Protein AF-A0A6M4G399-F1 (afdb_monomer)

Radius of gyration: 33.41 Å; Cα contacts (8 Å, |Δi|>4): 150; chains: 1; bounding box: 70×26×102 Å

Organism: Sphingobium yanoikuyae (NCBI:txid13690)

Secondary structure (DSSP, 8-state):
--SSHHHHHHHHHHHHHHHHHHHHHHHHHHHHHHHHHHHHHHHHHHHH---EEEEEEEES--HHHHHHHHHTTPEEEEEEEEEE---SSS-PPPEEEEEEEEEEEEP-PPPHHHHHHHHHHHHHHHHHHHHHHHHHHHHHHHHHT-

Solvent-accessible surface area (backbone atoms only — not comparable to full-atom values): 8228 Å² total; per-residue (Å²): 139,79,78,64,62,65,58,54,54,49,51,52,47,52,51,51,49,53,51,44,52,51,53,41,51,50,29,48,54,50,20,54,50,26,46,51,50,22,50,49,48,49,52,51,43,66,73,68,51,70,84,47,69,49,77,50,79,45,70,69,69,52,76,67,56,54,50,52,38,46,76,72,54,41,42,82,74,49,76,48,76,49,77,48,74,80,83,84,70,96,74,73,74,74,41,83,44,41,39,38,36,29,37,31,82,46,78,80,74,76,54,68,69,30,54,50,26,46,51,53,20,49,54,27,46,54,49,32,56,51,40,50,52,56,43,51,53,52,48,53,55,54,56,76,72,107

Nearest PDB structures (foldseek):
  8u7z-assembly1_K5  TM=4.453E-01  e=4.180E-02  Homo sapiens
  9brq-assembly1_7  TM=4.962E-01  e=1.630E+00  Mus musculus
  2p8j-assembly1_B  TM=5.087E-01  e=2.806E+00  Clostridium acetobutylicum
  3vr6-assembly1_G  TM=3.947E-01  e=1.630E+00  Enterococcus hirae
  8x03-assembly1_A  TM=3.203E-01  e=7.762E+00  Sus scrofa

Mean predicted aligned error: 13.78 Å

InterPro domains:
  IPR025234 YjzH-like [PF13783] (64-96)

pLDDT: mean 81.55, std 12.3, range [41.34, 94.44]

Structure (mmCIF, N/CA/C/O backbone):
data_AF-A0A6M4G399-F1
#
_entry.id   AF-A0A6M4G399-F1
#
loop_
_atom_site.group_PDB
_atom_site.id
_atom_site.type_symbol
_atom_site.label_atom_id
_atom_site.label_alt_i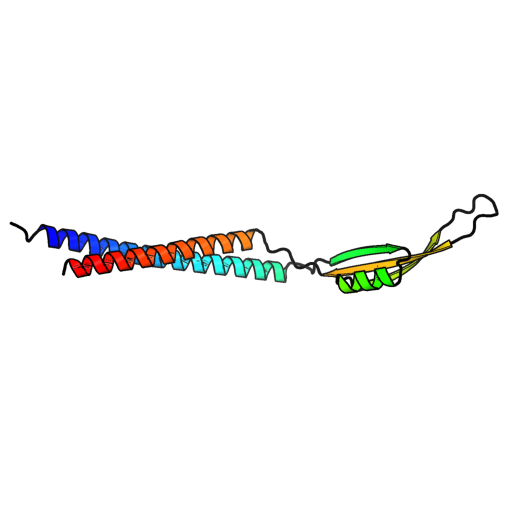d
_atom_site.label_comp_id
_atom_site.label_asym_id
_atom_site.label_entity_id
_atom_site.label_seq_id
_atom_site.pdbx_PDB_ins_code
_atom_site.Cartn_x
_atom_site.Cartn_y
_atom_site.Cartn_z
_atom_site.occupancy
_atom_site.B_iso_or_equiv
_atom_site.auth_seq_id
_atom_site.auth_comp_id
_atom_site.auth_asym_id
_atom_site.auth_atom_id
_atom_site.pdbx_PDB_model_num
ATOM 1 N N . MET A 1 1 ? -30.618 -13.196 51.550 1.00 41.34 1 MET A N 1
ATOM 2 C CA . MET A 1 1 ? -29.242 -12.770 51.208 1.00 41.34 1 MET A CA 1
ATOM 3 C C . MET A 1 1 ? -29.156 -12.743 49.689 1.00 41.34 1 MET A C 1
ATOM 5 O O . MET A 1 1 ? -29.518 -13.750 49.106 1.00 41.34 1 MET A O 1
ATOM 9 N N . GLY A 1 2 ? -28.803 -11.626 49.044 1.00 44.94 2 GLY A N 1
ATOM 10 C CA . GLY A 1 2 ? -28.740 -11.599 47.567 1.00 44.94 2 GLY A CA 1
ATOM 11 C C . GLY A 1 2 ? -28.490 -10.248 46.883 1.00 44.94 2 GLY A C 1
ATOM 12 O O . GLY A 1 2 ? -28.263 -10.224 45.686 1.00 44.94 2 GLY A O 1
ATOM 13 N N . PHE A 1 3 ? -28.486 -9.123 47.607 1.00 46.16 3 PHE A N 1
ATOM 14 C CA . PHE A 1 3 ? -28.353 -7.787 46.997 1.00 46.16 3 PHE A CA 1
ATOM 15 C C . PHE A 1 3 ? -26.911 -7.261 46.847 1.00 46.16 3 PHE A C 1
ATOM 17 O O . PHE A 1 3 ? -26.716 -6.220 46.227 1.00 46.16 3 PHE A O 1
ATOM 24 N N . PHE A 1 4 ? -25.905 -7.943 47.407 1.00 45.62 4 PHE A N 1
ATOM 25 C CA . PHE A 1 4 ? -24.516 -7.457 47.395 1.00 45.62 4 PHE A CA 1
ATOM 26 C C . PHE A 1 4 ? -23.714 -7.893 46.155 1.00 45.62 4 PHE A C 1
ATOM 28 O O . PHE A 1 4 ? -22.959 -7.076 45.641 1.00 45.62 4 PHE A O 1
ATOM 35 N N . GLY A 1 5 ? -23.943 -9.099 45.613 1.00 55.97 5 GLY A N 1
ATOM 36 C CA . GLY A 1 5 ? -23.217 -9.592 44.426 1.00 55.97 5 GLY A CA 1
ATOM 37 C C . GLY A 1 5 ? -23.466 -8.753 43.167 1.00 55.97 5 GLY A C 1
ATOM 38 O O . GLY A 1 5 ? -22.529 -8.364 42.483 1.00 55.97 5 GLY A O 1
ATOM 39 N N . ASN A 1 6 ? -24.715 -8.329 42.954 1.00 66.94 6 ASN A N 1
ATOM 40 C CA . ASN A 1 6 ? -25.123 -7.599 41.749 1.00 66.94 6 ASN A CA 1
ATOM 41 C C . ASN A 1 6 ? -24.522 -6.174 41.663 1.00 66.94 6 ASN A C 1
ATOM 43 O O . ASN A 1 6 ? -24.339 -5.614 40.588 1.00 66.94 6 ASN A O 1
ATOM 47 N N . LYS A 1 7 ? -24.184 -5.553 42.804 1.00 74.25 7 LYS A N 1
ATOM 48 C CA . LYS A 1 7 ? -23.573 -4.210 42.824 1.00 74.25 7 LYS A CA 1
ATOM 49 C C . LYS A 1 7 ? -22.070 -4.258 42.541 1.00 74.25 7 LYS A C 1
ATOM 51 O O . LYS A 1 7 ? -21.532 -3.336 41.935 1.00 74.25 7 LYS A O 1
ATOM 56 N N . GLU A 1 8 ? -21.410 -5.319 42.990 1.00 80.62 8 GLU A N 1
ATOM 57 C CA . GLU A 1 8 ? -19.976 -5.537 42.803 1.00 80.62 8 GLU A CA 1
ATOM 58 C C . GLU A 1 8 ? -19.685 -6.005 41.368 1.00 80.62 8 GLU A C 1
ATOM 60 O O . GLU A 1 8 ? -18.841 -5.414 40.698 1.00 80.62 8 GLU A O 1
ATOM 65 N N . GLU A 1 9 ? -20.487 -6.937 40.838 1.00 78.62 9 GLU A N 1
ATOM 66 C CA . GLU A 1 9 ? -20.457 -7.369 39.428 1.00 78.62 9 GLU A CA 1
ATOM 67 C C . GLU A 1 9 ? -20.701 -6.204 38.459 1.00 78.62 9 GLU A C 1
ATOM 69 O O . GLU A 1 9 ? -19.967 -6.021 37.487 1.00 78.62 9 GLU A O 1
ATOM 74 N N . LYS A 1 10 ? -21.669 -5.335 38.770 1.00 82.06 10 LYS A N 1
ATOM 75 C CA . LYS A 1 10 ? -21.947 -4.128 37.984 1.00 82.06 10 LYS A CA 1
ATOM 76 C C . LYS A 1 10 ? -20.769 -3.154 37.944 1.00 82.06 10 LYS A C 1
ATOM 78 O O . LYS A 1 10 ? -20.492 -2.577 36.897 1.00 82.06 10 LYS A O 1
ATOM 83 N N . ASN A 1 11 ? -20.069 -2.965 39.063 1.00 86.50 11 ASN A N 1
A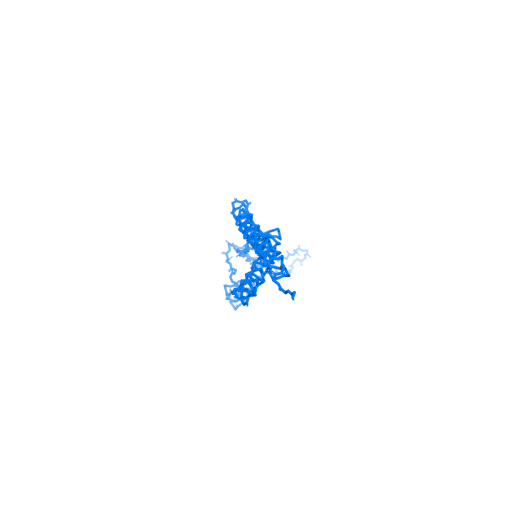TOM 84 C CA . ASN A 1 11 ? -18.887 -2.101 39.106 1.00 86.50 11 ASN A CA 1
ATOM 85 C C . ASN A 1 11 ? -17.717 -2.689 38.301 1.00 86.50 11 ASN A C 1
ATOM 87 O O . ASN A 1 11 ? -17.013 -1.941 37.628 1.00 86.50 11 ASN A O 1
ATOM 91 N N . ILE A 1 12 ? -17.536 -4.014 38.327 1.00 88.25 12 ILE A N 1
ATOM 92 C CA . ILE A 1 12 ? -16.524 -4.706 37.513 1.00 88.25 12 ILE A CA 1
ATOM 93 C C . ILE A 1 12 ? -16.804 -4.498 36.018 1.00 88.25 12 ILE A C 1
ATOM 95 O O . ILE A 1 12 ? -15.892 -4.142 35.272 1.00 88.25 12 ILE A O 1
ATOM 99 N N . LEU A 1 13 ? -18.061 -4.643 35.587 1.00 85.56 13 LEU A N 1
ATOM 100 C CA . LEU A 1 13 ? -18.456 -4.416 34.193 1.00 85.56 13 LEU A CA 1
ATOM 101 C C . LEU A 1 13 ? -18.289 -2.959 33.754 1.00 85.56 13 LEU A C 1
ATOM 103 O O . LEU A 1 13 ? -17.836 -2.709 32.641 1.00 85.56 13 LEU A O 1
ATOM 107 N N . ILE A 1 14 ? -18.598 -1.990 34.621 1.00 89.81 14 ILE A N 1
ATOM 108 C CA . ILE A 1 14 ? -18.378 -0.566 34.320 1.00 89.81 14 ILE A CA 1
ATOM 109 C C . ILE A 1 14 ? -16.890 -0.286 34.077 1.00 89.81 14 ILE A C 1
ATOM 111 O O . ILE A 1 14 ? -16.558 0.306 33.052 1.00 89.81 14 ILE A O 1
ATOM 115 N N . ASN A 1 15 ? -16.005 -0.767 34.955 1.00 90.88 15 ASN A N 1
ATOM 116 C CA . ASN A 1 15 ? -14.560 -0.604 34.778 1.00 90.88 15 ASN A CA 1
ATOM 117 C C . ASN A 1 15 ? -14.077 -1.290 33.491 1.00 90.88 15 ASN A C 1
ATOM 119 O O . ASN A 1 15 ? -13.327 -0.700 32.721 1.00 90.88 15 ASN A O 1
ATOM 123 N N . ARG A 1 16 ? -14.576 -2.499 33.196 1.00 88.12 16 ARG A N 1
ATOM 124 C CA . ARG A 1 16 ? -14.230 -3.211 31.957 1.00 88.12 16 ARG A CA 1
ATOM 125 C C . ARG A 1 16 ? -14.671 -2.449 30.705 1.00 88.12 16 ARG A C 1
ATOM 127 O O . ARG A 1 16 ? -13.943 -2.441 29.717 1.00 88.12 16 ARG A O 1
ATOM 134 N N . ILE A 1 17 ? -15.836 -1.800 30.730 1.00 90.62 17 ILE A N 1
ATOM 135 C CA . ILE A 1 17 ? -16.305 -0.947 29.627 1.00 90.62 17 ILE A CA 1
ATOM 136 C C . ILE A 1 17 ? -15.406 0.285 29.470 1.00 90.62 17 ILE A C 1
ATOM 138 O O . ILE A 1 17 ? -15.143 0.695 28.340 1.00 90.62 17 ILE A O 1
ATOM 142 N N . GLU A 1 18 ? -14.949 0.893 30.567 1.00 90.69 18 GLU A N 1
ATOM 143 C CA . GLU A 1 18 ? -14.006 2.017 30.515 1.00 90.69 18 GLU A CA 1
ATOM 144 C C . GLU A 1 18 ? -12.659 1.597 29.915 1.00 90.69 18 GLU A C 1
ATOM 146 O O . GLU A 1 18 ? -12.188 2.260 28.989 1.00 90.69 18 GLU A O 1
ATOM 151 N N . ASP A 1 19 ? -12.116 0.451 30.334 1.00 92.12 19 ASP A N 1
ATOM 152 C CA . ASP A 1 19 ? -10.892 -0.122 29.763 1.00 92.12 19 ASP A CA 1
ATOM 153 C C . ASP A 1 19 ? -11.051 -0.397 28.259 1.00 92.12 19 ASP A C 1
ATOM 155 O O . ASP A 1 19 ? -10.225 0.027 27.451 1.00 92.12 19 ASP A O 1
ATOM 159 N N . LEU A 1 20 ? -12.160 -1.031 27.853 1.00 88.88 20 LEU A N 1
ATOM 160 C CA . LEU A 1 20 ? -12.450 -1.319 26.445 1.00 88.88 20 LEU A CA 1
ATOM 161 C C . LEU A 1 20 ? -12.566 -0.044 25.603 1.00 88.88 20 LEU A C 1
ATOM 163 O O . LEU A 1 20 ? -12.130 -0.031 24.455 1.00 88.88 20 LEU A O 1
ATOM 167 N N . ARG A 1 21 ? -13.127 1.046 26.143 1.00 89.88 21 ARG A N 1
ATOM 168 C CA . ARG A 1 21 ? -13.183 2.339 25.435 1.00 89.88 21 ARG A CA 1
ATOM 169 C C . ARG A 1 21 ? -11.796 2.918 25.202 1.00 89.88 21 ARG A C 1
ATOM 171 O O . ARG A 1 21 ? -11.552 3.469 24.129 1.00 89.88 21 ARG A O 1
ATOM 178 N N . GLU A 1 22 ? -10.917 2.802 26.187 1.00 91.88 22 GLU A N 1
ATOM 179 C CA . GLU A 1 22 ? -9.549 3.297 26.089 1.00 91.88 22 GLU A CA 1
ATOM 180 C C . GLU A 1 22 ? -8.712 2.447 25.120 1.00 91.88 22 GLU A C 1
ATOM 182 O O . GLU A 1 22 ? -8.049 3.004 24.244 1.00 91.88 22 GLU A O 1
ATOM 187 N N . GLU A 1 23 ? -8.830 1.116 25.165 1.00 89.25 23 GLU A N 1
ATOM 188 C CA . GLU A 1 23 ? -8.218 0.215 24.173 1.00 89.25 23 GLU A CA 1
ATOM 189 C C . GLU A 1 23 ? -8.698 0.534 22.745 1.00 89.25 23 GLU A C 1
ATOM 191 O O . GLU A 1 23 ? -7.915 0.567 21.794 1.00 89.25 23 GLU A O 1
ATOM 196 N N . LEU A 1 24 ? -9.989 0.827 22.584 1.00 88.50 24 LEU A N 1
ATOM 197 C CA . LEU A 1 24 ? -10.614 1.141 21.297 1.00 88.50 24 LEU A CA 1
ATOM 198 C C . LEU A 1 24 ? -10.150 2.512 20.767 1.00 88.50 24 LEU A C 1
ATOM 200 O O . LEU A 1 24 ? -9.955 2.670 19.557 1.00 88.50 24 LEU A O 1
ATOM 204 N N . ARG A 1 25 ? -9.897 3.484 21.656 1.00 90.44 25 ARG A N 1
ATOM 205 C CA . ARG A 1 25 ? -9.246 4.762 21.315 1.00 90.44 25 ARG A CA 1
ATOM 206 C C . ARG A 1 25 ? -7.818 4.533 20.819 1.00 90.44 25 ARG A C 1
ATOM 208 O O . ARG A 1 25 ? -7.466 5.035 19.753 1.00 90.44 25 ARG A O 1
ATOM 215 N N . GLN A 1 26 ? -7.031 3.745 21.550 1.00 90.38 26 GLN A N 1
ATOM 216 C CA . GLN A 1 26 ? -5.641 3.444 21.201 1.00 90.38 26 GLN A CA 1
ATOM 217 C C . GLN A 1 26 ? -5.535 2.711 19.861 1.00 90.38 26 GLN A C 1
ATOM 219 O O . GLN A 1 26 ? -4.764 3.129 19.002 1.00 90.38 26 GLN A O 1
ATOM 224 N N . ALA A 1 27 ? -6.362 1.686 19.634 1.00 87.00 27 ALA A N 1
ATOM 225 C CA . ALA A 1 27 ? -6.369 0.936 18.379 1.00 87.00 27 ALA A CA 1
ATOM 226 C C . ALA A 1 27 ? -6.658 1.832 17.164 1.00 87.00 27 ALA A C 1
ATOM 228 O O . ALA A 1 27 ? -6.018 1.697 16.119 1.00 87.00 27 ALA A O 1
ATOM 229 N N . ARG A 1 28 ? -7.585 2.788 17.307 1.00 87.62 28 ARG A N 1
ATOM 230 C CA . ARG A 1 28 ? -7.875 3.776 16.263 1.00 87.62 28 ARG A CA 1
ATOM 231 C C . ARG A 1 28 ? -6.685 4.702 16.010 1.00 87.62 28 ARG A C 1
ATOM 233 O O . ARG A 1 28 ? -6.304 4.885 14.859 1.00 87.62 28 ARG A O 1
ATOM 240 N N . GLU A 1 29 ? -6.101 5.268 17.064 1.00 90.12 29 GLU A N 1
ATOM 241 C CA . GLU A 1 29 ? -4.937 6.157 16.946 1.00 90.12 29 GLU A CA 1
ATOM 242 C C . GLU A 1 29 ? -3.739 5.446 16.307 1.00 90.12 29 GLU A C 1
ATOM 244 O O . GLU A 1 29 ? -3.059 6.023 15.458 1.00 90.12 29 GLU A O 1
ATOM 249 N N . SER A 1 30 ? -3.517 4.173 16.643 1.00 89.00 30 SER A N 1
ATOM 250 C CA . SER A 1 30 ? -2.488 3.346 16.013 1.00 89.00 30 SER A CA 1
ATOM 251 C C . SER A 1 30 ? -2.779 3.090 14.533 1.00 89.00 30 SER A C 1
ATOM 253 O O . SER A 1 30 ? -1.893 3.303 13.704 1.00 89.00 30 SER A O 1
ATOM 255 N N . ALA A 1 31 ? -4.005 2.694 14.172 1.00 84.19 31 ALA A N 1
ATOM 256 C CA . ALA A 1 31 ? -4.386 2.487 12.773 1.00 84.19 31 ALA A CA 1
ATOM 257 C C . ALA A 1 31 ? -4.184 3.762 11.934 1.00 84.19 31 ALA A C 1
ATOM 259 O O . ALA A 1 31 ? -3.541 3.718 10.882 1.00 84.19 31 ALA A O 1
ATOM 260 N N . ASP A 1 32 ? -4.667 4.904 12.430 1.00 86.81 32 ASP A N 1
ATOM 261 C CA . ASP A 1 32 ? -4.540 6.200 11.760 1.00 86.81 32 ASP A CA 1
ATOM 262 C C . ASP A 1 32 ? -3.062 6.623 11.633 1.00 86.81 32 ASP A C 1
ATOM 264 O O . ASP A 1 32 ? -2.635 7.091 10.572 1.00 86.81 32 ASP A O 1
ATOM 268 N N . GLY A 1 33 ? -2.246 6.387 12.667 1.00 86.94 33 GLY A N 1
ATOM 269 C CA . GLY A 1 33 ? -0.805 6.653 12.645 1.00 86.94 33 GLY A CA 1
ATOM 270 C C . GLY A 1 33 ? -0.050 5.823 11.601 1.00 86.94 33 GLY A C 1
ATOM 271 O O . GLY A 1 33 ? 0.777 6.357 10.857 1.00 86.94 33 GLY A O 1
ATOM 272 N N . HIS A 1 34 ? -0.363 4.530 11.480 1.00 86.81 34 HIS A N 1
ATOM 273 C CA . HIS A 1 34 ? 0.249 3.660 10.472 1.00 86.81 34 HIS A CA 1
ATOM 274 C C . HIS A 1 34 ? -0.189 4.015 9.040 1.00 86.81 34 HIS A C 1
ATOM 276 O O . HIS A 1 34 ? 0.630 3.956 8.117 1.00 86.81 34 HIS A O 1
ATOM 282 N N . LEU A 1 35 ? -1.438 4.456 8.842 1.00 85.62 35 LEU A N 1
ATOM 283 C CA . LEU A 1 35 ? -1.907 4.976 7.551 1.00 85.62 35 LEU A CA 1
ATOM 284 C C . LEU A 1 35 ? -1.190 6.271 7.155 1.00 85.62 35 LEU A C 1
ATOM 286 O O . LEU A 1 35 ? -0.806 6.432 5.992 1.00 85.62 35 LEU A O 1
ATOM 290 N N . LEU A 1 36 ? -0.989 7.186 8.107 1.00 89.31 36 LEU A N 1
ATOM 291 C CA . LEU A 1 36 ? -0.234 8.417 7.879 1.00 89.31 36 LEU A CA 1
ATOM 292 C C . LEU A 1 36 ? 1.203 8.096 7.446 1.00 89.31 36 LEU A C 1
ATOM 294 O O . LEU A 1 36 ? 1.656 8.591 6.414 1.00 89.31 36 LEU A O 1
ATOM 298 N N . LEU A 1 37 ? 1.879 7.199 8.170 1.00 85.94 37 LEU A N 1
ATOM 299 C CA . LEU A 1 37 ? 3.237 6.765 7.848 1.00 85.94 37 LEU A CA 1
ATOM 300 C C . LEU A 1 37 ? 3.318 6.150 6.443 1.00 85.94 37 LEU A C 1
ATOM 302 O O . LEU A 1 37 ? 4.185 6.526 5.658 1.00 85.94 37 LEU A O 1
ATOM 306 N N . ALA A 1 38 ? 2.391 5.261 6.073 1.00 84.06 38 ALA A N 1
ATOM 307 C CA . ALA A 1 38 ? 2.354 4.684 4.727 1.00 84.06 38 ALA A CA 1
ATOM 308 C C . ALA A 1 38 ? 2.231 5.759 3.629 1.00 84.06 38 ALA A C 1
ATOM 310 O O . ALA A 1 38 ? 2.916 5.691 2.602 1.00 84.06 38 ALA A O 1
ATOM 311 N N . ASN A 1 39 ? 1.393 6.776 3.854 1.00 83.75 39 ASN A N 1
ATOM 312 C CA . ASN A 1 39 ? 1.209 7.887 2.922 1.00 83.75 39 ASN A CA 1
ATOM 313 C C . ASN A 1 39 ? 2.450 8.782 2.822 1.00 83.75 39 ASN A C 1
ATOM 315 O O . ASN A 1 39 ? 2.831 9.173 1.718 1.00 83.75 39 ASN A O 1
ATOM 319 N N . GLU A 1 40 ? 3.115 9.073 3.939 1.00 84.69 40 GLU A N 1
ATOM 320 C CA . GLU A 1 40 ? 4.370 9.828 3.938 1.00 84.69 40 GLU A CA 1
ATOM 321 C C . GLU A 1 40 ? 5.477 9.093 3.183 1.00 84.69 40 GLU A C 1
ATOM 323 O O . GLU A 1 40 ? 6.206 9.705 2.401 1.00 84.69 40 GLU A O 1
ATOM 328 N N . MET A 1 41 ? 5.588 7.778 3.376 1.00 80.38 41 MET A N 1
ATOM 329 C CA . MET A 1 41 ? 6.577 6.955 2.679 1.00 80.38 41 MET A CA 1
ATOM 330 C C . MET A 1 41 ? 6.314 6.935 1.174 1.00 80.38 41 MET A C 1
ATOM 332 O O . MET A 1 41 ? 7.242 7.095 0.382 1.00 80.38 41 MET A O 1
ATOM 336 N N . ARG A 1 42 ? 5.041 6.853 0.772 1.00 74.25 42 ARG A N 1
ATOM 337 C CA . ARG A 1 42 ? 4.627 6.980 -0.629 1.00 74.25 42 ARG A CA 1
ATOM 338 C C . ARG A 1 42 ? 4.973 8.350 -1.215 1.00 74.25 42 ARG A C 1
ATOM 340 O O . ARG A 1 42 ? 5.471 8.423 -2.335 1.00 74.25 42 ARG A O 1
ATOM 347 N N . ALA A 1 43 ? 4.714 9.431 -0.482 1.00 73.94 43 ALA A N 1
ATOM 348 C CA . ALA A 1 43 ? 5.012 10.787 -0.937 1.00 73.94 43 ALA A CA 1
ATOM 349 C C . ALA A 1 43 ? 6.525 11.023 -1.069 1.00 73.94 43 ALA A C 1
ATOM 351 O O . ALA A 1 43 ? 6.974 11.586 -2.066 1.00 73.94 43 ALA A O 1
ATOM 352 N N . LYS A 1 44 ? 7.318 10.539 -0.104 1.00 73.00 44 LYS A N 1
ATOM 353 C CA . LYS A 1 44 ? 8.786 10.604 -0.142 1.00 73.00 44 LYS A CA 1
ATOM 354 C C . LYS A 1 44 ? 9.362 9.803 -1.300 1.00 73.00 44 LYS A C 1
ATOM 356 O O . LYS A 1 44 ? 10.247 10.309 -1.981 1.00 73.00 44 LYS A O 1
ATOM 361 N N . GLU A 1 45 ? 8.866 8.594 -1.557 1.00 68.00 45 GLU A N 1
ATOM 362 C CA . GLU A 1 45 ? 9.285 7.850 -2.745 1.00 68.00 45 GLU A CA 1
ATOM 363 C C . GLU A 1 45 ? 8.867 8.563 -4.022 1.00 68.00 45 GLU A C 1
ATOM 365 O O . GLU A 1 45 ? 9.714 8.761 -4.873 1.00 68.00 45 GLU A O 1
ATOM 370 N N . SER A 1 46 ? 7.629 9.043 -4.143 1.00 65.19 46 SER A N 1
ATOM 371 C CA . SER A 1 46 ? 7.209 9.785 -5.338 1.00 65.19 46 SER A CA 1
ATOM 372 C C . SER A 1 46 ? 8.047 11.042 -5.592 1.00 65.19 46 SER A C 1
ATOM 374 O O . SER A 1 46 ? 8.210 11.430 -6.746 1.00 65.19 46 SER A O 1
ATOM 376 N N . ALA A 1 47 ? 8.544 11.696 -4.539 1.00 63.53 47 ALA A N 1
ATOM 377 C CA . ALA A 1 47 ? 9.397 12.876 -4.646 1.00 63.53 47 ALA A CA 1
ATOM 378 C C . ALA A 1 47 ? 10.869 12.529 -4.938 1.00 63.53 47 ALA A C 1
ATOM 380 O O . ALA A 1 47 ? 11.550 13.298 -5.613 1.00 63.53 47 ALA A O 1
ATOM 381 N N . ASN A 1 48 ? 11.358 11.380 -4.452 1.00 61.38 48 ASN A N 1
ATOM 382 C CA . ASN A 1 48 ? 12.769 10.982 -4.542 1.00 61.38 48 ASN A CA 1
ATOM 383 C C . ASN A 1 48 ? 13.055 9.915 -5.611 1.00 61.38 48 ASN A C 1
ATOM 385 O O . ASN A 1 48 ? 14.213 9.696 -5.968 1.00 61.38 48 ASN A O 1
ATOM 389 N N . SER A 1 49 ? 12.036 9.231 -6.129 1.00 59.31 49 SER A N 1
ATOM 390 C CA . SER A 1 49 ? 12.181 8.259 -7.202 1.00 59.31 49 SER A CA 1
ATOM 391 C C . SER A 1 49 ? 12.233 9.018 -8.519 1.00 59.31 49 SER A C 1
ATOM 393 O O . SER A 1 49 ? 11.206 9.457 -9.041 1.00 59.31 49 SER A O 1
ATOM 395 N N . ALA A 1 50 ? 13.431 9.156 -9.086 1.00 59.28 50 ALA A N 1
ATOM 396 C CA . ALA A 1 50 ? 13.531 9.403 -10.516 1.00 59.28 50 ALA A CA 1
ATOM 397 C C . ALA A 1 50 ? 12.704 8.325 -11.247 1.00 59.28 50 ALA A C 1
ATOM 399 O O . ALA A 1 50 ? 12.728 7.164 -10.813 1.00 59.28 50 ALA A O 1
ATOM 400 N N . PRO A 1 51 ? 11.966 8.670 -12.318 1.00 64.12 51 PRO A N 1
ATOM 401 C CA . PRO A 1 51 ? 11.229 7.680 -13.089 1.00 64.12 51 PRO A CA 1
ATOM 402 C C . PRO A 1 51 ? 12.190 6.557 -13.485 1.00 64.12 51 PRO A C 1
ATOM 404 O O . PRO A 1 51 ? 13.219 6.799 -14.121 1.00 64.12 51 PRO A O 1
ATOM 407 N N . LYS A 1 52 ? 11.897 5.334 -13.031 1.00 74.62 52 LYS A N 1
ATOM 408 C CA . LYS A 1 52 ? 12.694 4.163 -13.384 1.00 74.62 52 LYS A CA 1
ATOM 409 C C . LYS A 1 52 ? 12.343 3.821 -14.824 1.00 74.62 52 LYS A C 1
ATOM 411 O O . LYS A 1 52 ? 11.203 3.484 -15.120 1.00 74.62 52 LYS A O 1
ATOM 416 N N . TRP A 1 53 ? 13.315 3.942 -15.715 1.00 84.19 53 TRP A N 1
ATOM 417 C CA . TRP A 1 53 ? 13.160 3.559 -17.113 1.00 84.19 53 TRP A CA 1
ATOM 418 C C . TRP A 1 53 ? 13.815 2.207 -17.330 1.00 84.19 53 TRP A C 1
ATOM 420 O O . TRP A 1 53 ? 14.958 1.996 -16.923 1.00 84.19 53 TRP A O 1
ATOM 430 N N . GLU A 1 54 ? 13.102 1.306 -17.987 1.00 87.00 54 GLU A N 1
ATOM 431 C CA . GLU A 1 54 ? 13.703 0.108 -18.556 1.00 87.00 54 GLU A CA 1
ATOM 432 C C . GLU A 1 54 ? 14.021 0.373 -20.025 1.00 87.00 54 GLU A C 1
ATOM 434 O O . GLU A 1 54 ? 13.229 1.013 -20.719 1.00 87.00 54 GLU A O 1
ATOM 439 N N . TYR A 1 55 ? 15.178 -0.104 -20.487 1.00 91.62 55 TYR A N 1
ATOM 440 C CA . TYR A 1 55 ? 15.615 0.024 -21.873 1.00 91.62 55 TYR A CA 1
ATOM 441 C C . TYR A 1 55 ? 15.719 -1.349 -22.520 1.00 91.62 55 TYR A C 1
ATOM 443 O O . TYR A 1 55 ? 16.240 -2.289 -21.921 1.00 91.62 55 TYR A O 1
ATOM 451 N N . PHE A 1 56 ? 15.269 -1.434 -23.765 1.00 91.12 56 PHE A N 1
ATOM 452 C CA . PHE A 1 56 ? 15.297 -2.649 -24.567 1.00 91.12 56 PHE A CA 1
ATOM 453 C C . PHE A 1 56 ? 15.929 -2.361 -25.932 1.00 91.12 56 PHE A C 1
ATOM 455 O O . PHE A 1 56 ? 15.695 -1.310 -26.528 1.00 91.12 56 PHE A O 1
ATOM 462 N N . LEU A 1 57 ? 16.771 -3.279 -26.406 1.00 93.00 57 LEU A N 1
ATOM 463 C CA . LEU A 1 57 ? 17.536 -3.160 -27.648 1.00 93.00 57 LEU A CA 1
ATOM 464 C C . LEU A 1 57 ? 17.162 -4.321 -28.568 1.00 93.00 57 LEU A C 1
ATOM 466 O O . LEU A 1 57 ? 17.235 -5.475 -28.148 1.00 93.00 57 LEU A O 1
ATOM 470 N N . CYS A 1 58 ? 16.804 -4.024 -29.815 1.00 91.62 58 CYS A N 1
ATOM 471 C CA . CYS A 1 58 ? 16.437 -5.037 -30.802 1.00 91.62 58 CYS A CA 1
ATOM 472 C C . CYS A 1 58 ? 17.075 -4.741 -32.162 1.00 91.62 58 CYS A C 1
ATOM 474 O O . CYS A 1 58 ? 16.981 -3.617 -32.659 1.00 91.62 58 CYS A O 1
ATOM 476 N N . ASP A 1 59 ? 17.697 -5.751 -32.772 1.00 91.81 59 ASP A N 1
ATOM 477 C CA . ASP A 1 59 ? 18.343 -5.633 -34.078 1.00 91.81 59 ASP A CA 1
ATOM 478 C C . ASP A 1 59 ? 17.437 -6.193 -35.179 1.00 91.81 59 ASP A C 1
ATOM 480 O O . ASP A 1 59 ? 17.001 -7.338 -35.110 1.00 91.81 59 ASP A O 1
ATOM 484 N N . ASN A 1 60 ? 17.184 -5.384 -36.210 1.00 89.25 60 ASN A N 1
ATOM 485 C CA . ASN A 1 60 ? 16.353 -5.711 -37.374 1.00 89.25 60 ASN A CA 1
ATOM 486 C C . ASN A 1 60 ? 14.992 -6.375 -37.029 1.00 89.25 60 ASN A C 1
ATOM 488 O O . ASN A 1 60 ? 14.687 -7.436 -37.582 1.00 89.25 60 ASN A O 1
ATOM 492 N N . PRO A 1 61 ? 14.164 -5.782 -36.140 1.00 87.50 61 PRO A N 1
ATOM 493 C CA . PRO A 1 61 ? 12.842 -6.318 -35.827 1.00 87.50 61 PRO A CA 1
ATOM 494 C C . PRO A 1 61 ? 11.945 -6.367 -37.069 1.00 87.50 61 PRO A C 1
ATOM 496 O O . PRO A 1 61 ? 12.016 -5.502 -37.947 1.00 87.50 61 PRO A O 1
ATOM 499 N N . THR A 1 62 ? 11.060 -7.361 -37.123 1.00 89.94 62 THR A N 1
ATOM 500 C CA . THR A 1 62 ? 9.973 -7.396 -38.108 1.00 89.94 62 THR A CA 1
ATOM 501 C C . THR A 1 62 ? 8.910 -6.350 -37.765 1.00 89.94 62 THR A C 1
ATOM 503 O O . THR A 1 62 ? 8.812 -5.890 -36.626 1.00 89.94 62 THR A O 1
ATOM 506 N N . GLY A 1 63 ? 8.073 -5.980 -38.740 1.00 85.88 63 GLY A N 1
ATOM 507 C CA . GLY A 1 63 ? 6.958 -5.056 -38.494 1.00 85.88 63 GLY A CA 1
ATOM 508 C C . GLY A 1 63 ? 5.974 -5.565 -37.432 1.00 85.88 63 GLY A C 1
ATOM 509 O O . GLY A 1 63 ? 5.466 -4.775 -36.645 1.00 85.88 63 GLY A O 1
ATOM 510 N N . GLU A 1 64 ? 5.760 -6.881 -37.360 1.00 90.50 64 GLU A N 1
ATOM 511 C CA . GLU A 1 64 ? 4.924 -7.518 -36.332 1.00 90.50 64 GLU A CA 1
ATOM 512 C C . GLU A 1 64 ? 5.522 -7.346 -34.930 1.00 90.50 64 GLU A C 1
ATOM 514 O O . GLU A 1 64 ? 4.825 -6.899 -34.024 1.00 90.50 64 GLU A O 1
ATOM 519 N N . ALA A 1 65 ? 6.831 -7.573 -34.773 1.00 87.81 65 ALA A N 1
ATOM 520 C CA . ALA A 1 65 ? 7.515 -7.386 -33.495 1.00 87.81 65 ALA A CA 1
ATOM 521 C C . ALA A 1 65 ? 7.448 -5.927 -33.008 1.00 87.81 65 ALA A C 1
ATOM 523 O O . ALA A 1 65 ? 7.253 -5.678 -31.822 1.00 87.81 65 ALA A O 1
ATOM 524 N N . LEU A 1 66 ? 7.552 -4.949 -33.918 1.00 87.25 66 LEU A N 1
ATOM 525 C CA . LEU A 1 66 ? 7.398 -3.530 -33.572 1.00 87.25 66 LEU A CA 1
ATOM 526 C C . LEU A 1 66 ? 6.004 -3.212 -33.014 1.00 87.25 66 LEU A C 1
ATOM 528 O O . LEU A 1 66 ? 5.895 -2.436 -32.063 1.00 87.25 66 LEU A O 1
ATOM 532 N N . ASN A 1 67 ? 4.957 -3.815 -33.583 1.00 87.69 67 ASN A N 1
ATOM 533 C CA . ASN A 1 67 ? 3.590 -3.646 -33.093 1.00 87.69 67 ASN A CA 1
ATOM 534 C C . ASN A 1 67 ? 3.424 -4.274 -31.705 1.00 87.69 67 ASN A C 1
ATOM 536 O O . ASN A 1 67 ? 2.918 -3.612 -30.802 1.00 87.69 67 ASN A O 1
ATOM 540 N N . GLU A 1 68 ? 3.926 -5.497 -31.504 1.00 89.88 68 GLU A N 1
ATOM 541 C CA . GLU A 1 68 ? 3.908 -6.165 -30.196 1.00 89.88 68 GLU A CA 1
ATOM 542 C C . GLU A 1 68 ? 4.645 -5.351 -29.123 1.00 89.88 68 GLU A C 1
ATOM 544 O O . GLU A 1 68 ? 4.176 -5.243 -27.989 1.00 89.88 68 GLU A O 1
ATOM 549 N N . TYR A 1 69 ? 5.781 -4.731 -29.462 1.00 89.94 69 TYR A N 1
ATOM 550 C CA . TYR A 1 69 ? 6.500 -3.856 -28.534 1.00 89.94 69 TYR A CA 1
ATOM 551 C C . TYR A 1 69 ? 5.660 -2.636 -28.147 1.00 89.94 69 TYR A C 1
ATOM 553 O O . TYR A 1 69 ? 5.588 -2.301 -26.963 1.00 89.94 69 TYR A O 1
ATOM 561 N N . GLY A 1 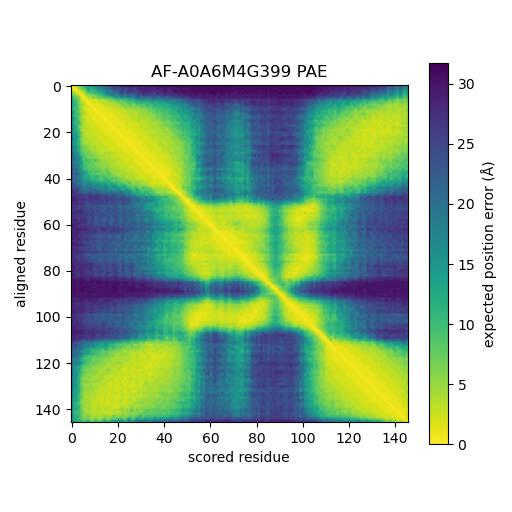70 ? 4.979 -2.017 -29.115 1.00 85.75 70 GLY A N 1
ATOM 562 C CA . GLY A 1 70 ? 4.047 -0.920 -28.857 1.00 85.75 70 GLY A CA 1
ATOM 563 C C . GLY A 1 70 ? 2.894 -1.329 -27.933 1.00 85.75 70 GLY A C 1
ATOM 564 O O . GLY A 1 70 ? 2.605 -0.623 -26.968 1.00 85.75 70 GLY A O 1
ATOM 565 N N . GLU A 1 71 ? 2.285 -2.496 -28.166 1.00 88.44 71 GLU A N 1
ATOM 566 C CA . GLU A 1 71 ? 1.218 -3.047 -27.313 1.00 88.44 71 GLU A CA 1
ATOM 567 C C . GLU A 1 71 ? 1.698 -3.348 -25.885 1.00 88.44 71 GLU A C 1
ATOM 569 O O . GLU A 1 71 ? 0.959 -3.161 -24.919 1.00 88.44 71 GLU A O 1
ATOM 574 N N . GLN A 1 72 ? 2.961 -3.748 -25.730 1.00 85.44 72 GLN A N 1
ATOM 575 C CA . GLN A 1 72 ? 3.612 -3.967 -24.434 1.00 85.44 72 GLN A CA 1
ATOM 576 C C . GLN A 1 72 ? 4.081 -2.670 -23.747 1.00 85.44 72 GLN A C 1
ATOM 578 O O . GLN A 1 72 ? 4.703 -2.726 -22.680 1.00 85.44 72 GLN A O 1
ATOM 583 N N . GLY A 1 73 ? 3.796 -1.503 -24.334 1.00 85.69 73 GLY A N 1
ATOM 584 C CA . GLY A 1 73 ? 4.119 -0.195 -23.766 1.00 85.69 73 GLY A CA 1
ATOM 585 C C . GLY A 1 73 ? 5.576 0.236 -23.946 1.00 85.69 73 GLY A C 1
ATOM 586 O O . GLY A 1 73 ? 6.046 1.110 -23.215 1.00 85.69 73 GLY A O 1
ATOM 587 N N . TRP A 1 74 ? 6.306 -0.370 -24.885 1.00 91.56 74 TRP A N 1
ATOM 588 C CA . TRP A 1 74 ? 7.637 0.087 -25.269 1.00 91.56 74 TRP A CA 1
ATOM 589 C C . TRP A 1 74 ? 7.549 1.260 -26.244 1.00 91.56 74 TRP A C 1
ATOM 591 O O . TRP A 1 74 ? 6.944 1.174 -27.310 1.00 91.56 74 TRP A O 1
ATOM 601 N N . GLU A 1 75 ? 8.226 2.352 -25.910 1.00 90.06 75 GLU A N 1
ATOM 602 C CA . GLU A 1 75 ? 8.349 3.531 -26.759 1.00 90.06 75 GLU A CA 1
ATOM 603 C C . GLU A 1 75 ? 9.675 3.497 -27.516 1.00 90.06 75 GLU A C 1
ATOM 605 O O . GLU A 1 75 ? 10.741 3.392 -26.904 1.00 90.06 75 GLU A O 1
ATOM 610 N N . LEU A 1 76 ? 9.630 3.632 -28.843 1.00 91.56 76 LEU A N 1
ATOM 611 C CA . LEU A 1 76 ? 10.837 3.778 -29.652 1.00 91.56 76 LEU A CA 1
ATOM 612 C C . LEU A 1 76 ? 11.493 5.136 -29.367 1.00 91.56 76 LEU A C 1
ATOM 614 O O . LEU A 1 76 ? 10.903 6.188 -29.600 1.00 91.56 76 LEU A O 1
ATOM 618 N N . VAL A 1 77 ? 12.735 5.107 -28.891 1.00 91.62 77 VAL A N 1
ATOM 619 C CA . VAL A 1 77 ? 13.516 6.304 -28.549 1.00 91.62 77 VAL A CA 1
ATOM 620 C C . VAL A 1 77 ? 14.486 6.665 -29.661 1.00 91.62 77 VAL A C 1
ATOM 622 O O . VAL A 1 77 ? 14.687 7.842 -29.947 1.00 91.62 77 VAL A O 1
ATOM 625 N N . ASN A 1 78 ? 15.134 5.661 -30.253 1.00 91.00 78 ASN A N 1
ATOM 626 C CA . ASN A 1 78 ? 16.165 5.876 -31.260 1.00 91.00 78 ASN A CA 1
ATOM 627 C C . ASN A 1 78 ? 16.326 4.651 -32.174 1.00 91.00 78 ASN A C 1
ATOM 629 O O . ASN A 1 78 ? 16.011 3.529 -31.782 1.00 91.00 78 ASN A O 1
ATOM 633 N N . CYS A 1 79 ? 16.867 4.867 -33.371 1.00 90.88 79 CYS A N 1
ATOM 634 C CA . CYS A 1 79 ? 17.273 3.821 -34.302 1.00 90.88 79 CYS A CA 1
ATOM 635 C C . CYS A 1 79 ? 18.670 4.146 -34.842 1.00 90.88 79 CYS A C 1
ATOM 637 O O . CYS A 1 79 ? 18.907 5.232 -35.370 1.00 90.88 79 CYS A O 1
ATOM 639 N N . VAL A 1 80 ? 19.603 3.208 -34.693 1.00 91.19 80 VAL A N 1
ATOM 640 C CA . VAL A 1 80 ? 21.006 3.365 -35.089 1.00 91.19 80 VAL A CA 1
ATOM 641 C C . VAL A 1 80 ? 21.332 2.346 -36.169 1.00 91.19 80 VAL A C 1
ATOM 643 O O . VAL A 1 80 ? 21.015 1.170 -36.022 1.00 91.19 80 VAL A O 1
ATOM 646 N N . SER A 1 81 ? 21.995 2.774 -37.241 1.00 89.94 81 SER A N 1
ATOM 647 C CA . SER A 1 81 ? 22.524 1.852 -38.250 1.00 89.94 81 SER A CA 1
ATOM 648 C C . SER A 1 81 ? 24.005 1.575 -38.010 1.00 89.94 81 SER A C 1
ATOM 650 O O . SER A 1 81 ? 24.756 2.460 -37.598 1.00 89.94 81 SER A O 1
ATOM 652 N N . PHE A 1 82 ? 24.428 0.339 -38.252 1.00 85.38 82 PHE A N 1
ATOM 653 C CA . PHE A 1 82 ? 25.825 -0.070 -38.172 1.00 85.38 82 PHE A CA 1
ATOM 654 C C . PHE A 1 82 ? 26.120 -1.153 -39.208 1.00 85.38 82 PHE A C 1
ATOM 656 O O . PHE A 1 82 ? 25.258 -1.945 -39.583 1.00 85.38 82 PHE A O 1
ATOM 663 N N . THR A 1 83 ? 27.350 -1.179 -39.704 1.00 85.88 83 THR A N 1
ATOM 664 C CA . THR A 1 83 ? 27.801 -2.181 -40.671 1.00 85.88 83 THR A CA 1
ATOM 665 C C . THR A 1 83 ? 28.485 -3.330 -39.952 1.00 85.88 83 THR A C 1
ATOM 667 O O . THR A 1 83 ? 29.335 -3.110 -39.091 1.00 85.88 83 THR A O 1
ATOM 670 N N . THR A 1 84 ? 28.147 -4.555 -40.334 1.00 78.62 84 THR A N 1
ATOM 671 C CA . THR A 1 84 ? 28.777 -5.783 -39.838 1.00 78.62 84 THR A CA 1
ATOM 672 C C . THR A 1 84 ? 29.465 -6.521 -40.987 1.00 78.62 84 THR A C 1
ATOM 674 O O . THR A 1 84 ? 28.955 -6.551 -42.109 1.00 78.62 84 THR A O 1
ATOM 677 N N . GLY A 1 85 ? 30.653 -7.066 -40.703 1.00 73.12 85 GLY A N 1
ATOM 678 C CA . GLY A 1 85 ? 31.522 -7.775 -41.652 1.00 73.12 85 GLY A CA 1
ATOM 679 C C . GLY A 1 85 ? 32.995 -7.387 -41.472 1.00 73.12 85 GLY A C 1
ATOM 680 O O . GLY A 1 85 ? 33.319 -6.201 -41.452 1.00 73.12 85 GLY A O 1
ATOM 681 N N . PHE A 1 86 ? 33.891 -8.370 -41.326 1.00 61.31 86 PHE A N 1
ATOM 682 C CA . PHE A 1 86 ? 35.342 -8.154 -41.249 1.00 61.31 86 PHE A CA 1
ATOM 683 C C . PHE A 1 86 ? 35.984 -8.555 -42.576 1.00 61.31 86 PHE A C 1
ATOM 685 O O . PHE A 1 86 ? 36.146 -9.730 -42.875 1.00 61.31 86 PHE A O 1
ATOM 692 N N . GLY A 1 87 ? 36.399 -7.571 -43.371 1.00 57.25 87 GLY A N 1
ATOM 693 C CA . GLY A 1 87 ? 37.120 -7.818 -44.617 1.00 57.25 87 GLY A CA 1
ATOM 694 C C . GLY A 1 87 ? 38.560 -8.281 -44.381 1.00 57.25 87 GLY A C 1
ATOM 695 O O . GLY A 1 87 ? 39.487 -7.498 -44.561 1.00 57.25 87 GLY A O 1
ATOM 696 N N . LEU A 1 88 ? 38.766 -9.551 -44.030 1.00 53.53 88 LEU A N 1
ATOM 697 C CA . LEU A 1 88 ? 40.049 -10.244 -44.190 1.00 53.53 88 LEU A CA 1
ATOM 698 C C . LEU A 1 88 ? 39.908 -11.278 -45.311 1.00 53.53 88 LEU A C 1
ATOM 700 O O . LEU A 1 88 ? 39.781 -12.471 -45.068 1.00 53.53 88 LEU A O 1
ATOM 704 N N . GLY A 1 89 ? 39.916 -10.799 -46.558 1.00 55.66 89 GLY A N 1
ATOM 705 C CA . GLY A 1 89 ? 39.943 -11.668 -47.739 1.00 55.66 89 GLY A CA 1
ATOM 706 C C . GLY A 1 89 ? 38.809 -11.431 -48.732 1.00 55.66 89 GLY A C 1
ATOM 707 O O . GLY A 1 89 ? 37.985 -12.305 -48.956 1.00 55.66 89 GLY A O 1
ATOM 708 N N . GLY A 1 90 ? 38.787 -10.253 -49.357 1.00 55.59 90 GLY A N 1
ATOM 709 C CA . GLY A 1 90 ? 38.365 -10.049 -50.752 1.00 55.59 90 GLY A CA 1
ATOM 710 C C . GLY A 1 90 ? 36.937 -10.373 -51.220 1.00 55.59 90 GLY A C 1
ATOM 711 O O . GLY A 1 90 ? 36.632 -9.970 -52.333 1.00 55.59 90 GLY A O 1
ATOM 712 N N . ASN A 1 91 ? 36.064 -11.044 -50.459 1.00 58.53 91 ASN A N 1
ATOM 713 C CA . ASN A 1 91 ? 34.739 -11.462 -50.956 1.00 58.53 91 ASN A CA 1
ATOM 714 C C . ASN A 1 91 ? 33.596 -11.469 -49.921 1.00 58.53 91 ASN A C 1
ATOM 716 O O . ASN A 1 91 ? 32.489 -11.903 -50.246 1.00 58.53 91 ASN A O 1
ATOM 720 N N . GLU A 1 92 ? 33.797 -10.973 -48.699 1.00 61.16 92 GLU A N 1
ATOM 721 C CA . GLU A 1 92 ? 32.697 -10.865 -47.730 1.00 61.16 92 GLU A CA 1
ATOM 722 C C . GLU A 1 92 ? 31.889 -9.576 -47.945 1.00 61.16 92 GLU A C 1
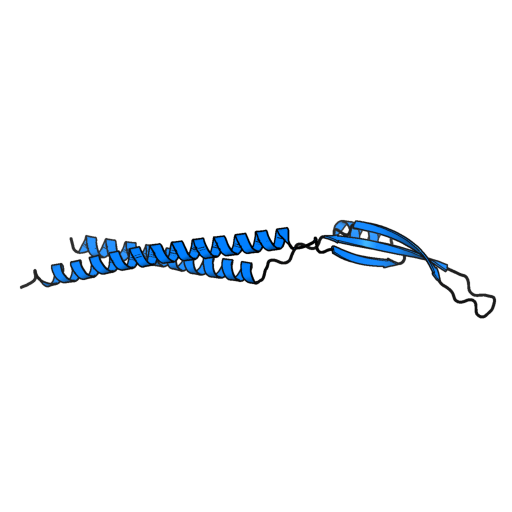ATOM 724 O O . GLU A 1 92 ? 32.424 -8.466 -47.932 1.00 61.16 92 GLU A O 1
ATOM 729 N N . LYS A 1 93 ? 30.576 -9.723 -48.174 1.00 65.75 93 LYS A N 1
ATOM 730 C CA . LYS A 1 93 ? 29.649 -8.596 -48.344 1.00 65.75 93 LYS A CA 1
ATOM 731 C C . LYS A 1 93 ? 29.416 -7.920 -46.993 1.00 65.75 93 LYS A C 1
ATOM 733 O O . LYS A 1 93 ? 28.943 -8.568 -46.065 1.00 65.75 93 LYS A O 1
ATOM 738 N N . MET A 1 94 ? 29.680 -6.616 -46.906 1.00 72.19 94 MET A N 1
ATOM 739 C CA . MET A 1 94 ? 29.254 -5.817 -45.754 1.00 72.19 94 MET A CA 1
ATOM 740 C C . MET A 1 94 ? 27.727 -5.783 -45.679 1.00 72.19 94 MET A C 1
ATOM 742 O O . MET A 1 94 ? 27.061 -5.466 -46.667 1.00 72.19 94 MET A O 1
ATOM 746 N N . THR A 1 95 ? 27.177 -6.076 -44.504 1.00 81.19 95 THR A N 1
ATOM 747 C CA . THR A 1 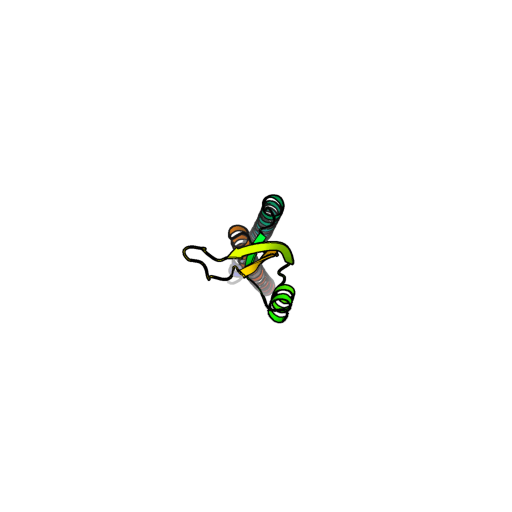95 ? 25.737 -5.989 -44.245 1.00 81.19 95 THR A CA 1
ATOM 748 C C . THR A 1 95 ? 25.430 -4.807 -43.338 1.00 81.19 95 THR A C 1
ATOM 750 O O . THR A 1 95 ? 26.042 -4.653 -42.280 1.00 81.19 95 THR A O 1
ATOM 753 N N . VAL A 1 96 ? 24.472 -3.969 -43.741 1.00 84.12 96 VAL A N 1
ATOM 754 C CA . VAL A 1 96 ? 23.928 -2.900 -42.892 1.00 84.12 96 VAL A CA 1
ATOM 755 C C . VAL A 1 96 ? 22.889 -3.512 -41.958 1.00 84.12 96 VAL A C 1
ATOM 757 O O . VAL A 1 96 ? 21.985 -4.209 -42.413 1.00 84.12 96 VAL A O 1
ATOM 760 N N . GLN A 1 97 ? 23.022 -3.254 -40.662 1.00 88.50 97 GLN A N 1
ATOM 761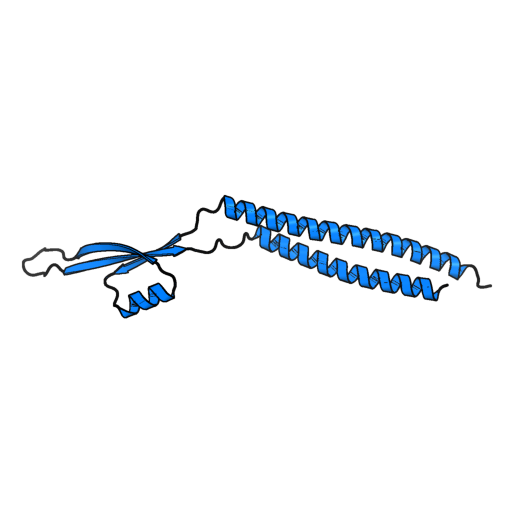 C CA . GLN A 1 97 ? 22.070 -3.641 -39.627 1.00 88.50 97 GLN A CA 1
ATOM 762 C C . GLN A 1 97 ? 21.503 -2.394 -38.946 1.00 88.50 97 GLN A C 1
ATOM 764 O O . GLN A 1 97 ? 22.183 -1.372 -38.840 1.00 88.50 97 GLN A O 1
ATOM 769 N N . PHE A 1 98 ? 20.262 -2.487 -38.474 1.00 90.81 98 PHE A N 1
ATOM 770 C CA . PHE A 1 98 ? 19.592 -1.452 -37.695 1.00 90.81 98 PHE A CA 1
ATOM 771 C C . PHE A 1 98 ? 19.330 -1.949 -36.277 1.00 90.81 98 PHE A C 1
ATOM 773 O O . PHE A 1 98 ? 18.767 -3.026 -36.097 1.00 90.81 98 PHE A O 1
ATOM 780 N N . ARG A 1 99 ? 19.687 -1.137 -35.282 1.00 92.81 99 ARG A N 1
ATOM 781 C CA . ARG A 1 99 ? 19.396 -1.341 -33.863 1.00 92.81 99 ARG A CA 1
ATOM 782 C C . ARG A 1 99 ? 18.360 -0.337 -33.397 1.00 92.81 99 ARG A C 1
ATOM 784 O O . ARG A 1 99 ? 18.604 0.868 -33.426 1.00 92.81 99 ARG A O 1
ATOM 791 N N . TYR A 1 100 ? 17.240 -0.840 -32.913 1.00 93.81 100 TYR A N 1
ATOM 792 C CA . TYR A 1 100 ? 16.156 -0.061 -32.338 1.00 93.81 100 TYR A CA 1
ATOM 793 C C . TYR A 1 100 ? 16.316 -0.030 -30.819 1.00 93.81 100 TYR A C 1
ATOM 795 O O . TYR A 1 100 ? 16.577 -1.056 -30.188 1.00 93.81 100 TYR A O 1
ATOM 803 N N . ILE A 1 101 ? 16.195 1.163 -30.244 1.00 94.06 101 ILE A N 1
ATOM 804 C CA . ILE A 1 101 ? 16.332 1.426 -28.813 1.00 94.06 101 ILE A CA 1
ATOM 805 C C . ILE A 1 101 ? 14.966 1.841 -28.288 1.00 94.06 101 ILE A C 1
ATOM 807 O O . ILE A 1 101 ? 14.451 2.895 -28.665 1.00 94.06 101 ILE A O 1
ATOM 811 N N . PHE A 1 102 ? 14.409 1.037 -27.396 1.00 94.44 102 PHE A N 1
ATOM 812 C CA . PHE A 1 102 ? 13.131 1.287 -26.751 1.00 94.44 102 PHE A CA 1
ATOM 813 C C . PHE A 1 102 ? 13.319 1.667 -25.287 1.00 94.44 102 PHE A C 1
ATOM 815 O O . PHE A 1 102 ? 14.294 1.259 -24.650 1.00 94.44 102 PHE A O 1
ATOM 822 N N . LYS A 1 103 ? 12.358 2.413 -24.744 1.00 92.75 103 LYS A N 1
ATOM 823 C CA . LYS A 1 103 ? 12.215 2.649 -23.305 1.00 92.75 103 LYS A CA 1
ATOM 824 C C . LYS A 1 103 ? 10.790 2.353 -22.860 1.00 92.75 103 LYS A C 1
ATOM 826 O O . LYS A 1 103 ? 9.858 2.524 -23.639 1.00 92.75 103 LYS A O 1
ATOM 831 N N . ARG A 1 104 ? 10.605 2.003 -21.593 1.00 88.62 104 ARG A N 1
ATOM 832 C CA . ARG A 1 104 ? 9.288 2.034 -20.945 1.00 88.62 104 ARG A CA 1
ATOM 833 C C . ARG A 1 104 ? 9.398 2.526 -19.513 1.00 88.62 104 ARG A C 1
ATOM 835 O O . ARG A 1 104 ? 10.431 2.346 -18.864 1.00 88.62 104 ARG A O 1
ATOM 842 N N . SER A 1 105 ? 8.337 3.168 -19.037 1.00 82.25 105 SER A N 1
ATOM 843 C CA . SER A 1 105 ? 8.239 3.594 -17.643 1.00 82.25 105 SER A CA 1
ATOM 844 C C . SER A 1 105 ? 7.964 2.381 -16.763 1.00 82.25 105 SER A C 1
ATOM 846 O O . SER A 1 105 ? 7.009 1.641 -16.997 1.00 82.25 105 SER A O 1
ATOM 848 N N . MET A 1 106 ? 8.785 2.190 -15.738 1.00 72.88 106 MET A N 1
ATOM 849 C CA . MET A 1 106 ? 8.521 1.227 -14.682 1.00 72.88 106 MET A CA 1
ATOM 850 C C . MET A 1 106 ? 7.757 1.945 -13.578 1.00 72.88 106 MET A C 1
ATOM 852 O O . MET A 1 106 ? 8.225 2.951 -13.036 1.00 72.88 106 MET A O 1
ATOM 856 N N . LEU A 1 107 ? 6.589 1.410 -13.219 1.00 62.47 107 LEU A N 1
ATOM 857 C CA . LEU A 1 107 ? 5.914 1.814 -11.990 1.00 62.47 107 LEU A CA 1
ATOM 858 C C . LEU A 1 107 ? 6.918 1.681 -10.841 1.00 62.47 107 LEU A C 1
ATOM 860 O O . LEU A 1 107 ? 7.554 0.634 -10.691 1.00 62.47 107 LEU A O 1
ATOM 864 N N . SER A 1 108 ? 7.086 2.748 -10.053 1.00 57.94 108 SER A N 1
ATOM 865 C CA . SER A 1 108 ? 7.886 2.668 -8.833 1.00 57.94 108 SER A CA 1
ATOM 866 C C . SER A 1 108 ? 7.307 1.540 -7.988 1.00 57.94 108 SER A C 1
ATOM 868 O O . SER A 1 108 ? 6.145 1.591 -7.583 1.00 57.94 108 SER A O 1
ATOM 870 N N . THR A 1 109 ? 8.089 0.479 -7.800 1.00 57.69 109 THR A N 1
ATOM 871 C CA . THR A 1 109 ? 7.761 -0.618 -6.892 1.00 57.69 109 THR A CA 1
ATOM 872 C C . THR A 1 109 ? 7.410 -0.022 -5.540 1.00 57.69 109 THR A C 1
ATOM 874 O O . THR A 1 109 ? 8.212 0.743 -5.013 1.00 57.69 109 THR A O 1
ATOM 877 N N . TYR A 1 110 ? 6.232 -0.364 -5.014 1.00 59.78 110 TYR A N 1
ATOM 878 C CA . TYR A 1 110 ? 5.759 0.093 -3.707 1.00 59.78 110 TYR A CA 1
ATOM 879 C C . TYR A 1 110 ? 6.866 -0.079 -2.647 1.00 59.78 110 TYR A C 1
ATOM 881 O O . TYR A 1 110 ? 7.478 -1.155 -2.612 1.00 59.78 110 TYR A O 1
ATOM 889 N N . PRO A 1 111 ? 7.112 0.909 -1.766 1.00 68.50 111 PRO A N 1
ATOM 890 C CA . PRO A 1 111 ? 8.125 0.764 -0.732 1.00 68.50 111 PRO A CA 1
ATOM 891 C C . PRO A 1 111 ? 7.723 -0.401 0.168 1.00 68.50 111 PRO A C 1
ATOM 893 O O . PRO A 1 111 ? 6.611 -0.404 0.704 1.00 68.50 111 PRO A O 1
ATOM 896 N N . ALA A 1 112 ? 8.622 -1.363 0.390 1.00 72.69 112 ALA A N 1
ATOM 897 C CA . ALA A 1 112 ? 8.364 -2.494 1.289 1.00 72.69 112 ALA A CA 1
ATOM 898 C C . ALA A 1 112 ? 7.886 -2.018 2.678 1.00 72.69 112 ALA A C 1
ATOM 900 O O . ALA A 1 112 ? 6.957 -2.581 3.247 1.00 72.69 112 ALA A O 1
ATOM 901 N N . GLN A 1 113 ? 8.442 -0.900 3.156 1.00 73.56 113 GLN A N 1
ATOM 902 C CA . GLN A 1 113 ? 8.076 -0.260 4.423 1.00 73.56 113 GLN A CA 1
ATOM 903 C C . GLN A 1 113 ? 6.658 0.340 4.418 1.00 73.56 113 GLN A C 1
ATOM 905 O O . GLN A 1 113 ? 5.972 0.295 5.434 1.00 73.56 113 GLN A O 1
ATOM 910 N N . ALA A 1 114 ? 6.176 0.874 3.288 1.00 78.94 114 ALA A N 1
ATOM 911 C CA . ALA A 1 114 ? 4.789 1.343 3.193 1.00 78.94 114 ALA A CA 1
ATOM 912 C C . ALA A 1 114 ? 3.804 0.175 3.111 1.00 78.94 114 ALA A C 1
ATOM 914 O O . ALA A 1 114 ? 2.702 0.266 3.644 1.00 78.94 114 ALA A O 1
ATOM 915 N N . HIS A 1 115 ? 4.197 -0.925 2.465 1.00 79.69 115 HIS A N 1
ATOM 916 C CA . HIS A 1 115 ? 3.390 -2.140 2.444 1.00 79.69 115 HIS A CA 1
ATOM 917 C C . HIS A 1 115 ? 3.243 -2.742 3.849 1.00 79.69 115 HIS A C 1
ATOM 919 O O . HIS A 1 115 ? 2.136 -3.084 4.258 1.00 79.69 115 HIS A O 1
ATOM 925 N N . GLU A 1 116 ? 4.336 -2.797 4.609 1.00 83.00 116 GLU A N 1
ATOM 926 C CA . GLU A 1 116 ? 4.330 -3.246 6.002 1.00 83.00 116 GLU A CA 1
ATOM 927 C C . GLU A 1 116 ? 3.461 -2.340 6.885 1.00 83.00 116 GLU A C 1
ATOM 929 O O . GLU A 1 116 ? 2.587 -2.834 7.592 1.00 83.00 116 GLU A O 1
ATOM 934 N N . ALA A 1 117 ? 3.591 -1.016 6.758 1.00 85.06 117 ALA A N 1
ATOM 935 C CA . ALA A 1 117 ? 2.752 -0.069 7.492 1.00 85.06 117 ALA A CA 1
ATOM 936 C C . ALA A 1 117 ? 1.252 -0.215 7.173 1.00 85.06 117 ALA A C 1
ATOM 938 O O . ALA A 1 117 ? 0.423 -0.163 8.081 1.00 85.06 117 ALA A O 1
ATOM 939 N N . LEU A 1 118 ? 0.886 -0.445 5.906 1.00 85.56 118 LEU A N 1
ATOM 940 C CA . LEU A 1 118 ? -0.504 -0.716 5.517 1.00 85.56 118 LEU A CA 1
ATOM 941 C C . LEU A 1 118 ? -1.020 -2.034 6.098 1.00 85.56 118 LEU A C 1
ATOM 943 O O . LEU A 1 118 ? -2.174 -2.102 6.521 1.00 85.56 118 LEU A O 1
ATOM 947 N N . LYS A 1 119 ? -0.175 -3.068 6.138 1.00 88.94 119 LYS A N 1
ATOM 948 C CA . LYS A 1 119 ? -0.521 -4.345 6.760 1.00 88.94 119 LYS A CA 1
ATOM 949 C C . LYS A 1 119 ? -0.807 -4.158 8.250 1.00 88.94 119 LYS A C 1
ATOM 951 O O . LYS A 1 119 ? -1.869 -4.560 8.712 1.00 88.94 119 LYS A O 1
ATOM 956 N N . THR A 1 120 ? 0.079 -3.475 8.970 1.00 87.81 120 THR A N 1
ATOM 957 C CA . THR A 1 120 ? -0.110 -3.191 10.398 1.00 87.81 120 THR A CA 1
ATOM 958 C C . THR A 1 120 ? -1.346 -2.322 10.646 1.00 87.81 120 THR A C 1
ATOM 960 O O . THR A 1 120 ? -2.101 -2.581 11.577 1.00 87.81 120 THR A O 1
ATOM 963 N N . ALA A 1 121 ? -1.628 -1.335 9.787 1.00 86.12 121 ALA A N 1
ATOM 964 C CA . ALA A 1 121 ? -2.866 -0.556 9.873 1.00 86.12 121 ALA A CA 1
ATOM 965 C C . ALA A 1 121 ? -4.124 -1.428 9.710 1.00 86.12 121 ALA A C 1
ATOM 967 O O . ALA A 1 121 ? -5.118 -1.210 10.402 1.00 86.12 121 ALA A O 1
ATOM 968 N N . SER A 1 122 ? -4.083 -2.422 8.816 1.00 86.94 122 SER A N 1
ATOM 969 C CA . SER A 1 122 ? -5.169 -3.394 8.650 1.00 86.94 122 SER A CA 1
ATOM 970 C C . SER A 1 122 ? -5.367 -4.236 9.909 1.00 86.94 122 SER A C 1
ATOM 972 O O . SER A 1 122 ? -6.494 -4.380 10.365 1.00 86.94 122 SER A O 1
ATOM 974 N N . GLU A 1 123 ? -4.285 -4.730 10.512 1.00 91.12 123 GLU A N 1
ATOM 975 C CA . GLU A 1 123 ? -4.338 -5.524 11.749 1.00 91.12 123 GLU A CA 1
ATOM 976 C C . GLU A 1 123 ? -4.953 -4.724 12.912 1.00 91.12 123 GLU A C 1
ATOM 978 O O . GLU A 1 123 ? -5.815 -5.225 13.637 1.00 91.12 123 GLU A O 1
ATOM 983 N N . TRP A 1 124 ? -4.581 -3.447 13.058 1.00 88.69 124 TRP A N 1
ATOM 984 C CA . TRP A 1 124 ? -5.191 -2.556 14.051 1.00 88.69 124 TRP A CA 1
ATOM 985 C C . TRP A 1 124 ? -6.669 -2.283 13.783 1.00 88.69 124 TRP A C 1
ATOM 987 O O . TRP A 1 124 ? -7.451 -2.148 14.725 1.00 88.69 124 TRP A O 1
ATOM 997 N N . ARG A 1 125 ? -7.072 -2.226 12.512 1.00 87.88 125 ARG A N 1
ATOM 998 C CA . ARG A 1 125 ? -8.475 -2.063 12.127 1.00 87.88 125 ARG A CA 1
ATOM 999 C C . ARG A 1 125 ? -9.303 -3.299 12.476 1.00 87.88 125 ARG A C 1
ATOM 1001 O O . ARG A 1 125 ? -10.384 -3.148 13.038 1.00 87.88 125 ARG A O 1
ATOM 1008 N N . ASP A 1 126 ? -8.771 -4.491 12.231 1.00 91.06 126 ASP A N 1
ATOM 1009 C CA . ASP A 1 126 ? -9.423 -5.744 12.622 1.00 91.06 126 ASP A CA 1
ATOM 1010 C C . ASP A 1 126 ? -9.563 -5.828 14.150 1.00 91.06 126 ASP A C 1
ATOM 1012 O O . ASP A 1 126 ? -10.631 -6.162 14.669 1.00 91.06 126 ASP A O 1
ATOM 1016 N N . ARG A 1 127 ? -8.514 -5.439 14.892 1.00 90.12 127 ARG A N 1
ATOM 1017 C CA . ARG A 1 127 ? -8.568 -5.358 16.359 1.00 90.12 127 ARG A CA 1
ATOM 1018 C C . ARG A 1 127 ? -9.597 -4.335 16.841 1.00 90.12 127 ARG A C 1
ATOM 1020 O O . ARG A 1 127 ? -10.305 -4.593 17.810 1.00 90.12 127 ARG A O 1
ATOM 1027 N N . TRP A 1 128 ? -9.710 -3.193 16.169 1.00 86.31 128 TRP A N 1
ATOM 1028 C CA . TRP A 1 128 ? -10.707 -2.170 16.483 1.00 86.31 128 TRP A CA 1
ATOM 1029 C C . TRP A 1 128 ? -12.139 -2.688 16.318 1.00 86.31 128 TRP A C 1
ATOM 1031 O O . TRP A 1 128 ? -12.990 -2.427 17.171 1.00 86.31 128 TRP A O 1
ATOM 1041 N N . ASP A 1 129 ? -12.409 -3.451 15.260 1.00 89.38 129 ASP A N 1
ATOM 1042 C CA . ASP A 1 129 ? -13.730 -4.035 15.035 1.00 89.38 129 ASP A CA 1
ATOM 1043 C C . ASP A 1 129 ? -14.056 -5.146 16.048 1.00 89.38 129 ASP A C 1
ATOM 1045 O O . ASP A 1 129 ? -15.190 -5.203 16.528 1.00 89.38 129 ASP A O 1
ATOM 1049 N N . GLN A 1 130 ? -13.069 -5.944 16.476 1.00 91.25 130 GLN A N 1
ATOM 1050 C CA . GLN A 1 130 ? -13.229 -6.879 17.603 1.00 91.25 130 GLN A CA 1
ATOM 1051 C C . GLN A 1 130 ? -13.570 -6.151 18.910 1.00 91.25 130 GLN A C 1
ATOM 1053 O O . GLN A 1 130 ? -14.535 -6.506 19.582 1.00 91.25 130 GLN A O 1
ATOM 1058 N N . LEU A 1 131 ? -12.832 -5.089 19.247 1.00 89.75 131 LEU A N 1
ATOM 1059 C CA . LEU A 1 131 ? -13.062 -4.317 20.473 1.00 89.75 131 LEU A CA 1
ATOM 1060 C C . LEU A 1 131 ? -14.446 -3.657 20.501 1.00 89.75 131 LEU A C 1
ATOM 1062 O O . LEU A 1 131 ? -15.053 -3.556 21.564 1.00 89.75 131 LEU A O 1
ATOM 1066 N N . LYS A 1 132 ? -14.984 -3.236 19.347 1.00 90.69 132 LYS A N 1
ATOM 1067 C CA . LYS A 1 132 ? -16.376 -2.759 19.266 1.00 90.69 132 LYS A CA 1
ATOM 1068 C C . LYS A 1 132 ? -17.372 -3.852 19.627 1.00 90.69 132 LYS A C 1
ATOM 1070 O O . LYS A 1 132 ? -18.324 -3.567 20.342 1.00 90.69 132 LYS A O 1
ATOM 1075 N N . GLN A 1 133 ? -17.168 -5.072 19.132 1.00 92.06 133 GLN A N 1
ATOM 1076 C CA . GLN A 1 133 ? -18.047 -6.197 19.455 1.00 92.06 133 GLN A CA 1
ATOM 1077 C C . GLN A 1 133 ? -17.978 -6.528 20.948 1.00 92.06 133 GLN A C 1
ATOM 1079 O O . GLN A 1 133 ? -19.019 -6.632 21.588 1.00 92.06 133 GLN A O 1
ATOM 1084 N N . GLU A 1 134 ? -16.771 -6.605 21.520 1.00 90.69 134 GLU A N 1
ATOM 1085 C CA . GLU A 1 134 ? -16.572 -6.823 22.962 1.00 90.69 134 GLU A CA 1
ATOM 1086 C C . GLU A 1 134 ? -17.254 -5.730 23.806 1.00 90.69 134 GLU A C 1
ATOM 1088 O O . GLU A 1 134 ? -17.890 -6.024 24.817 1.00 90.69 134 GLU A O 1
ATOM 1093 N N . LEU A 1 135 ? -17.170 -4.468 23.372 1.00 89.56 135 LEU A N 1
ATOM 1094 C CA . LEU A 1 135 ? -17.817 -3.338 24.038 1.00 89.56 135 LEU A CA 1
ATOM 1095 C C . LEU A 1 135 ? -19.349 -3.435 23.999 1.00 89.56 135 LEU A C 1
ATOM 1097 O O . LEU A 1 135 ? -1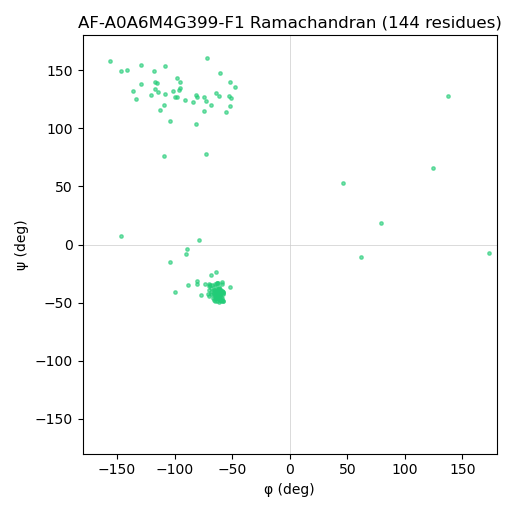9.993 -3.130 25.001 1.00 89.56 135 LEU A O 1
ATOM 1101 N N . GLU A 1 136 ? -19.940 -3.810 22.862 1.00 91.19 136 GLU A N 1
ATOM 1102 C CA . GLU A 1 136 ? -21.396 -3.973 22.764 1.00 91.19 136 GLU A CA 1
ATOM 1103 C C . GLU A 1 136 ? -21.888 -5.124 23.645 1.00 91.19 136 GLU A C 1
ATOM 1105 O O . GLU A 1 136 ? -22.821 -4.922 24.416 1.00 91.19 136 GLU A O 1
ATOM 1110 N N . ILE A 1 137 ? -21.193 -6.267 23.651 1.00 91.62 137 ILE A N 1
ATOM 1111 C CA . ILE A 1 137 ? -21.514 -7.391 24.546 1.00 91.62 137 ILE A CA 1
ATOM 1112 C C . ILE A 1 137 ? -21.469 -6.942 26.014 1.00 91.62 137 ILE A C 1
ATOM 1114 O O . ILE A 1 137 ? -22.421 -7.156 26.760 1.00 91.62 137 ILE A O 1
ATOM 1118 N N . ALA A 1 138 ? -20.406 -6.243 26.427 1.00 86.94 138 ALA A N 1
ATOM 1119 C CA . ALA A 1 138 ? -20.273 -5.765 27.804 1.00 86.94 138 ALA A CA 1
ATOM 1120 C C . ALA A 1 138 ? -21.374 -4.758 28.198 1.00 86.94 138 ALA A C 1
ATOM 1122 O O . ALA A 1 138 ? -21.802 -4.719 29.355 1.00 86.94 138 ALA A O 1
ATOM 1123 N N . LYS A 1 139 ? -21.857 -3.936 27.254 1.00 88.75 139 LYS A N 1
ATOM 1124 C CA . LYS A 1 139 ? -23.002 -3.042 27.488 1.00 88.75 139 LYS A CA 1
ATOM 1125 C C . LYS A 1 139 ? -24.309 -3.816 27.631 1.00 88.75 139 LYS A C 1
ATOM 1127 O O . LYS A 1 139 ? -25.073 -3.495 28.536 1.00 88.75 139 LYS A O 1
ATOM 1132 N N . GLU A 1 140 ? -24.557 -4.804 26.774 1.00 91.44 140 GLU A N 1
ATOM 1133 C CA . GLU A 1 140 ? -25.746 -5.662 26.851 1.00 91.44 140 GLU A CA 1
ATOM 1134 C C . GLU A 1 140 ? -25.790 -6.424 28.185 1.00 91.44 140 GLU A C 1
ATOM 1136 O O . GLU A 1 140 ? -26.826 -6.453 28.848 1.00 91.44 140 GLU A O 1
ATOM 1141 N N . GLU A 1 141 ? -24.653 -6.957 28.643 1.00 86.31 141 GLU A N 1
ATOM 1142 C CA . GLU A 1 141 ? -24.522 -7.592 29.962 1.00 86.31 141 GLU A CA 1
ATOM 1143 C C . GLU A 1 141 ? -24.822 -6.611 31.105 1.00 86.31 141 GLU A C 1
ATOM 1145 O O . GLU A 1 141 ? -25.553 -6.935 32.044 1.00 86.31 141 GLU A O 1
ATOM 1150 N N . LEU A 1 142 ? -24.309 -5.379 31.018 1.00 85.38 142 LEU A N 1
ATOM 1151 C CA . LEU A 1 142 ? -24.587 -4.334 32.004 1.00 85.38 142 LEU A CA 1
ATOM 1152 C C . LEU A 1 142 ? -26.072 -3.923 32.021 1.00 85.38 142 LEU A C 1
ATOM 1154 O O . LEU A 1 142 ? -26.601 -3.590 33.086 1.00 85.38 142 LEU A O 1
ATOM 1158 N N . GLU A 1 143 ? -26.738 -3.913 30.865 1.00 85.56 143 GLU A N 1
ATOM 1159 C CA . GLU A 1 143 ? -28.179 -3.666 30.756 1.00 85.56 143 GLU A CA 1
ATOM 1160 C C . GLU A 1 143 ? -29.005 -4.823 31.317 1.00 85.56 143 GLU A C 1
ATOM 1162 O O . GLU A 1 143 ? -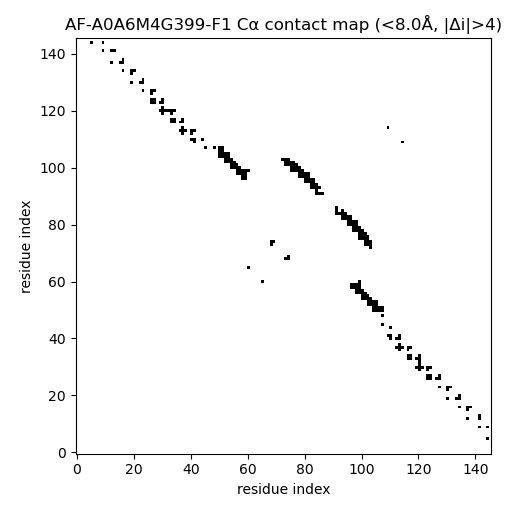29.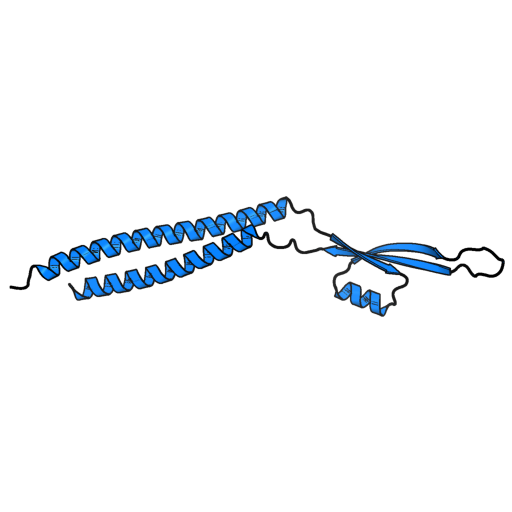980 -4.568 32.018 1.00 85.56 143 GLU A O 1
ATOM 1167 N N . ALA A 1 144 ? -28.591 -6.072 31.103 1.00 85.06 144 ALA A N 1
ATOM 1168 C CA . ALA A 1 144 ? -29.257 -7.247 31.665 1.00 85.06 144 ALA A CA 1
ATOM 1169 C C . ALA A 1 144 ? -29.198 -7.303 33.206 1.00 85.06 144 ALA A C 1
ATOM 1171 O O . ALA A 1 144 ? -30.049 -7.929 33.837 1.00 85.06 144 ALA A O 1
ATOM 1172 N N . LEU A 1 145 ? -28.209 -6.638 33.816 1.00 78.38 145 LEU A N 1
ATOM 1173 C CA . LEU A 1 145 ? -28.056 -6.506 35.271 1.00 78.38 145 LEU A CA 1
ATOM 1174 C C . LEU A 1 145 ? -28.784 -5.284 35.872 1.00 78.38 145 LEU A C 1
ATOM 1176 O O . LEU A 1 145 ? -28.731 -5.084 37.093 1.00 78.38 145 LEU A O 1
ATOM 1180 N N . ARG A 1 146 ? -29.411 -4.425 35.053 1.00 66.12 146 ARG A N 1
ATOM 1181 C CA . ARG A 1 146 ? -30.242 -3.299 35.524 1.00 66.12 146 ARG A CA 1
ATOM 1182 C C . ARG A 1 146 ? -31.647 -3.738 35.907 1.00 66.12 146 ARG A C 1
ATOM 1184 O O . ARG A 1 146 ? -32.121 -3.164 36.914 1.00 66.12 146 ARG A O 1
#

Sequence (146 aa):
MGFFGNKEEKNILINRIEDLREELRQARESADGHLLLANEMRAKESANSAPKWEYFLCDNPTGEALNEYGEQGWELVNCVSFTTGFGLGGNEKMTVQFRYIFKRSMLSTYPAQAHEALKTASEWRDRWDQLKQELEIAKEELEALR

Foldseek 3Di:
DPDPVLVVVLVVLVVVLVVLVVLLVVLVVLLVVLLVVLVVLVVVCVVPDDFDKDKDKDKPDDPVVVVVCVVVQKDFDDKDKDWDDDPPDDDDDIDIMIMTMTMHTDDPDRPPSSVVSNVSSVVSVVVSVVSVVVSVVSVVVSVVSD